Protein AF-A0A328QXS3-F1 (afdb_monomer_lite)

Foldseek 3Di:
DDDPDPPDDPLNVQLVVLLVAEAALVVDDWDQDPVRDTCVVVSVVVVVVSVVSNHFYDHPPDDPVPGD

Sequence (68 aa):
MKKKAKSESAKDLKNKICEKIYLLEDCMSSVVLDSGTDFTEVTNECFLSFQNAGVHLVNSSESMLSWK

pLDDT: mean 88.61, std 14.98, range [38.0, 97.06]

Structure (mmCIF, N/CA/C/O backbone):
data_AF-A0A328QXS3-F1
#
_entry.id   AF-A0A328QXS3-F1
#
loop_
_atom_site.group_PDB
_atom_site.id
_atom_site.type_symbol
_atom_site.label_atom_id
_atom_site.label_alt_id
_atom_site.label_comp_id
_atom_site.label_asym_id
_atom_site.label_entity_id
_atom_site.label_seq_id
_atom_site.pdbx_PDB_ins_code
_atom_site.Cartn_x
_atom_site.Cartn_y
_atom_site.Cartn_z
_atom_site.occupancy
_atom_site.B_iso_or_equiv
_atom_site.auth_seq_id
_atom_site.auth_comp_id
_atom_site.auth_asym_id
_atom_site.auth_atom_id
_atom_site.pdbx_PDB_model_num
ATOM 1 N N . MET A 1 1 ? -38.394 -13.694 18.570 1.00 41.97 1 MET A N 1
ATOM 2 C CA . MET A 1 1 ? -37.233 -12.805 18.334 1.00 41.97 1 MET A CA 1
ATOM 3 C C . MET A 1 1 ? -36.573 -13.199 17.013 1.00 41.97 1 MET A C 1
ATOM 5 O O . MET A 1 1 ? -35.882 -14.204 16.969 1.00 41.97 1 MET A O 1
ATOM 9 N N . LYS A 1 2 ? -36.859 -12.496 15.908 1.00 38.00 2 LYS A N 1
ATOM 10 C CA . LYS A 1 2 ? -36.281 -12.794 14.584 1.00 38.00 2 LYS A CA 1
ATOM 11 C C . LYS A 1 2 ? -35.119 -11.827 14.334 1.00 38.00 2 LYS A C 1
ATOM 13 O O . LYS A 1 2 ? -35.359 -10.636 14.159 1.00 38.00 2 LYS A O 1
ATOM 18 N N . LYS A 1 3 ? -33.876 -12.321 14.347 1.00 45.25 3 LYS A N 1
ATOM 19 C CA . LYS A 1 3 ? -32.701 -11.561 13.894 1.00 45.25 3 LYS A CA 1
ATOM 20 C C . LYS A 1 3 ? -32.862 -11.323 12.387 1.00 45.25 3 LYS A C 1
ATOM 22 O O . LYS A 1 3 ? -32.673 -12.242 11.600 1.00 45.25 3 LYS A O 1
ATOM 27 N N . LYS A 1 4 ? -33.286 -10.121 11.985 1.00 44.97 4 LYS A N 1
ATOM 28 C CA . LYS A 1 4 ? -33.245 -9.697 10.579 1.00 44.97 4 LYS A CA 1
ATOM 29 C C . LYS A 1 4 ? -31.773 -9.580 10.188 1.00 44.97 4 LYS A C 1
ATOM 31 O O . LYS A 1 4 ? -31.071 -8.725 10.723 1.00 44.97 4 LYS A O 1
ATOM 36 N N . ALA A 1 5 ? -31.313 -10.453 9.295 1.00 53.16 5 ALA A N 1
ATOM 37 C CA . ALA A 1 5 ? -30.042 -10.277 8.611 1.00 53.16 5 ALA A CA 1
ATOM 38 C C . ALA A 1 5 ? -30.080 -8.914 7.907 1.00 53.16 5 ALA A C 1
ATOM 40 O O . ALA A 1 5 ? -30.978 -8.637 7.109 1.00 53.16 5 ALA A O 1
ATOM 41 N N . LYS A 1 6 ? -29.167 -8.025 8.293 1.00 56.25 6 LYS A N 1
ATOM 42 C CA . LYS A 1 6 ? -29.038 -6.689 7.719 1.00 56.25 6 LYS A CA 1
ATOM 43 C C . LYS A 1 6 ? -28.515 -6.881 6.294 1.00 56.25 6 LYS A C 1
ATOM 45 O O . LYS A 1 6 ? -27.372 -7.277 6.114 1.00 56.25 6 LYS A O 1
ATOM 50 N N . SER A 1 7 ? -29.382 -6.691 5.304 1.00 55.81 7 SER A N 1
ATOM 51 C CA . SER A 1 7 ? -28.996 -6.616 3.894 1.00 55.81 7 SER A CA 1
ATOM 52 C C . SER A 1 7 ? -28.116 -5.378 3.719 1.00 55.81 7 SER A C 1
ATOM 54 O O . SER A 1 7 ? -28.638 -4.274 3.587 1.00 55.81 7 SER A O 1
ATOM 56 N N . GLU A 1 8 ? -26.798 -5.539 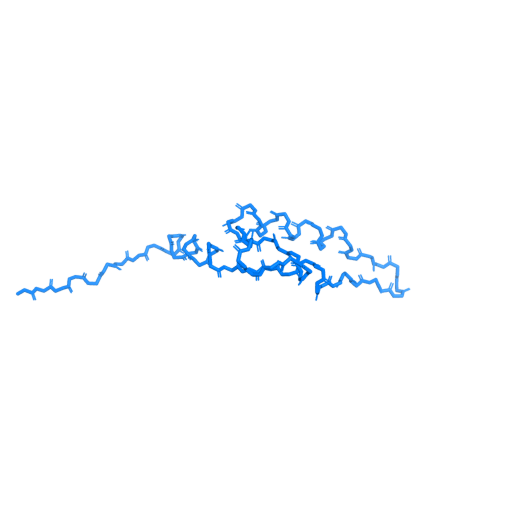3.806 1.00 64.25 8 GLU A N 1
ATOM 57 C CA . GLU A 1 8 ? -25.844 -4.462 3.535 1.00 64.25 8 GLU A CA 1
ATOM 58 C C . GLU A 1 8 ? -25.714 -4.233 2.029 1.00 64.25 8 GLU A C 1
ATOM 60 O O . GLU A 1 8 ? -25.624 -5.182 1.250 1.00 64.25 8 GLU A O 1
ATOM 65 N N . SER A 1 9 ? -25.747 -2.961 1.618 1.00 76.50 9 SER A N 1
ATOM 66 C CA . SER A 1 9 ? -25.571 -2.576 0.220 1.00 76.50 9 SER A CA 1
ATOM 67 C C . SER A 1 9 ? -24.150 -2.916 -0.229 1.00 76.50 9 SER A C 1
ATOM 69 O O . SER A 1 9 ? -23.195 -2.758 0.533 1.00 76.50 9 SER A O 1
ATOM 71 N N . ALA A 1 10 ? -23.981 -3.334 -1.486 1.00 79.62 10 ALA A N 1
ATOM 72 C CA . ALA A 1 10 ? -22.670 -3.678 -2.046 1.00 79.62 10 ALA A CA 1
ATOM 73 C C . ALA A 1 10 ? -21.643 -2.534 -1.913 1.00 79.62 10 ALA A C 1
ATOM 75 O O . ALA A 1 10 ? -20.448 -2.781 -1.766 1.00 79.62 10 ALA A O 1
ATOM 76 N N . LYS A 1 11 ? -22.112 -1.278 -1.910 1.00 82.12 11 LYS A N 1
ATOM 77 C CA . LYS A 1 11 ? -21.273 -0.089 -1.712 1.00 82.12 11 LYS A CA 1
ATOM 78 C C . LYS A 1 11 ? -20.748 0.029 -0.279 1.00 82.12 11 LYS A C 1
ATOM 80 O O . LYS A 1 11 ? -19.579 0.343 -0.086 1.00 82.12 11 LYS A O 1
ATOM 85 N N . ASP A 1 12 ? -21.585 -0.278 0.707 1.00 86.44 12 ASP A N 1
ATOM 86 C CA . ASP A 1 12 ? -21.200 -0.231 2.120 1.00 86.44 12 ASP A CA 1
ATOM 87 C C . ASP A 1 12 ? -20.191 -1.337 2.436 1.00 86.44 12 ASP A C 1
ATOM 89 O O . ASP A 1 12 ? -19.213 -1.115 3.148 1.00 86.44 12 ASP A O 1
ATOM 93 N N . LEU A 1 13 ? -20.401 -2.524 1.856 1.00 92.06 13 LEU A N 1
ATOM 94 C CA . LEU A 1 13 ? -19.460 -3.631 1.973 1.00 92.06 13 LEU A CA 1
ATOM 95 C C . LEU A 1 13 ? -18.116 -3.293 1.317 1.00 92.06 13 LEU A C 1
ATOM 97 O O . LEU A 1 13 ? -17.078 -3.550 1.920 1.00 92.06 13 LEU A O 1
ATOM 101 N N . LYS A 1 14 ? -18.127 -2.679 0.124 1.00 92.38 14 LYS A N 1
ATOM 102 C CA . LYS A 1 14 ? -16.905 -2.220 -0.551 1.00 92.38 14 LYS A CA 1
ATOM 103 C C . LYS A 1 14 ? -16.107 -1.269 0.340 1.00 92.38 14 LYS A C 1
ATOM 105 O O . LYS A 1 14 ? -14.932 -1.525 0.564 1.00 92.38 14 LYS A O 1
ATOM 110 N N . ASN A 1 15 ? -16.740 -0.229 0.880 1.00 92.25 15 ASN A N 1
ATOM 111 C CA . ASN A 1 15 ? -16.050 0.758 1.716 1.00 92.25 15 ASN A CA 1
ATOM 112 C C . ASN A 1 15 ? -15.395 0.103 2.944 1.00 92.25 15 ASN A C 1
ATOM 114 O O . ASN A 1 15 ? -14.212 0.303 3.190 1.00 92.25 15 ASN A O 1
ATOM 118 N N . LYS A 1 16 ? -16.125 -0.774 3.645 1.00 94.25 16 LYS A N 1
ATOM 119 C CA . LYS A 1 16 ? -15.591 -1.518 4.800 1.00 94.25 16 LYS A CA 1
ATOM 120 C C . LYS A 1 16 ? -14.439 -2.460 4.464 1.00 94.25 16 LYS A C 1
ATOM 122 O O . LYS A 1 16 ? -13.677 -2.827 5.355 1.00 94.25 16 LYS A O 1
ATOM 127 N N . ILE A 1 17 ? -14.395 -2.967 3.233 1.00 95.44 17 ILE A N 1
ATOM 128 C CA . ILE A 1 17 ? -13.299 -3.817 2.769 1.00 95.44 17 ILE A CA 1
ATOM 129 C C . ILE A 1 17 ? -12.088 -2.948 2.439 1.00 95.44 17 ILE A C 1
ATOM 131 O O . ILE A 1 17 ? -10.990 -3.304 2.847 1.00 95.44 17 ILE A O 1
ATOM 135 N N . CYS A 1 18 ? -12.279 -1.818 1.755 1.00 96.31 18 CYS A N 1
ATOM 136 C CA . CYS A 1 18 ? -11.192 -0.906 1.400 1.00 96.31 18 CY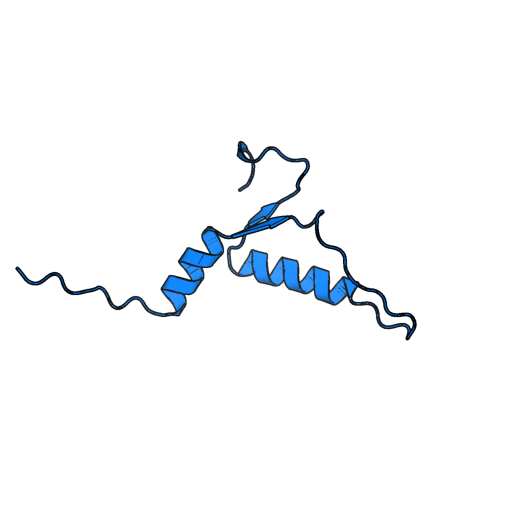S A CA 1
ATOM 137 C C . CYS A 1 18 ? -10.402 -0.444 2.635 1.00 96.31 18 CYS A C 1
ATOM 139 O O . CYS A 1 18 ? -9.186 -0.593 2.629 1.00 96.31 18 CYS A O 1
ATOM 141 N N . GLU A 1 19 ? -11.086 -0.069 3.722 1.00 95.50 19 GLU A N 1
ATOM 142 C CA . GLU A 1 19 ? -10.489 0.307 5.026 1.00 95.50 19 GLU A CA 1
ATOM 143 C C . GLU A 1 19 ? -9.684 -0.814 5.722 1.00 95.50 19 GLU A C 1
ATOM 145 O O . GLU A 1 19 ? -9.176 -0.641 6.825 1.00 95.50 19 GLU A O 1
ATOM 150 N N . LYS A 1 20 ? -9.638 -2.021 5.152 1.00 95.69 20 LYS A N 1
ATOM 151 C CA . LYS A 1 20 ? -8.900 -3.169 5.706 1.00 95.69 20 LYS A CA 1
AT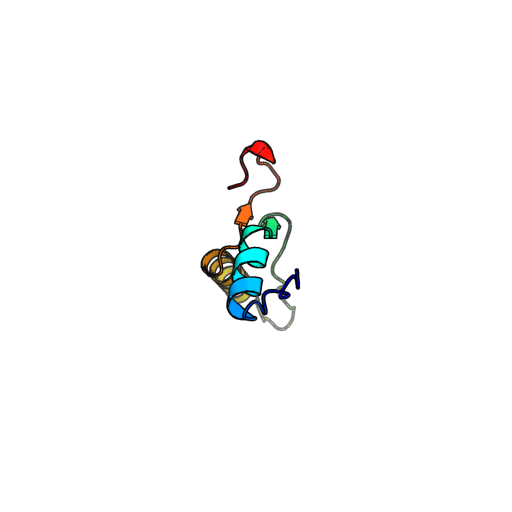OM 152 C C . LYS A 1 20 ? -7.789 -3.657 4.790 1.00 95.69 20 LYS A C 1
ATOM 154 O O . LYS A 1 20 ? -7.110 -4.625 5.132 1.00 95.69 20 LYS A O 1
ATOM 159 N N . ILE A 1 21 ? -7.642 -3.052 3.616 1.00 96.56 21 ILE A N 1
ATOM 160 C CA . ILE A 1 21 ? -6.617 -3.429 2.650 1.00 96.56 21 ILE A CA 1
ATOM 161 C C . ILE A 1 21 ? -5.407 -2.531 2.881 1.00 96.56 21 ILE A C 1
ATOM 163 O O . ILE A 1 21 ? -5.524 -1.309 2.880 1.00 96.56 21 ILE A O 1
ATOM 167 N N . TYR A 1 22 ? -4.250 -3.168 3.037 1.00 96.56 22 TYR A N 1
ATOM 168 C CA . TYR A 1 22 ? -2.947 -2.521 3.091 1.00 96.56 22 TYR A CA 1
ATOM 169 C C . TYR A 1 22 ? -2.159 -2.946 1.864 1.00 96.56 22 TYR A C 1
ATOM 171 O O . TYR A 1 22 ? -2.042 -4.139 1.573 1.00 96.56 22 TYR A O 1
ATOM 179 N N . LEU A 1 23 ? -1.659 -1.965 1.131 1.00 96.06 23 LEU A N 1
ATOM 180 C CA . LEU A 1 23 ? -0.984 -2.143 -0.135 1.00 96.06 23 LEU A CA 1
ATOM 181 C C . LEU A 1 23 ? 0.453 -1.627 -0.006 1.00 96.06 23 LEU A C 1
ATOM 183 O O . LEU A 1 23 ? 0.662 -0.449 0.266 1.00 96.06 23 LEU A O 1
ATOM 187 N N . LEU A 1 24 ? 1.426 -2.523 -0.181 1.00 95.94 24 LEU A N 1
ATOM 188 C CA . LEU A 1 24 ? 2.855 -2.222 -0.054 1.00 95.94 24 LEU A CA 1
ATOM 189 C C . LEU A 1 24 ? 3.406 -1.693 -1.379 1.00 95.94 24 LEU A C 1
ATOM 191 O O . LEU A 1 24 ? 3.750 -2.484 -2.258 1.00 95.94 24 LEU A O 1
ATOM 195 N N . GLU A 1 25 ? 3.452 -0.373 -1.538 1.00 94.06 25 GLU A N 1
ATOM 196 C CA . GLU A 1 25 ? 3.818 0.272 -2.810 1.00 94.06 25 GLU A CA 1
ATOM 197 C C . GLU A 1 25 ? 5.241 -0.061 -3.268 1.00 94.06 25 GLU A C 1
ATOM 199 O O . GLU A 1 25 ? 5.497 -0.213 -4.457 1.00 94.06 25 GLU A O 1
ATOM 204 N N . ASP A 1 26 ? 6.150 -0.262 -2.319 1.00 94.69 26 ASP A N 1
ATOM 205 C CA . ASP A 1 26 ? 7.557 -0.585 -2.547 1.00 94.69 26 ASP A CA 1
ATOM 206 C C . ASP A 1 26 ? 7.806 -2.077 -2.816 1.00 94.69 26 ASP A C 1
ATOM 208 O O . ASP A 1 26 ? 8.912 -2.474 -3.179 1.00 94.69 26 ASP A O 1
ATOM 212 N N . CYS A 1 27 ? 6.772 -2.907 -2.673 1.00 95.44 27 CYS A N 1
ATOM 213 C CA . CYS A 1 27 ? 6.806 -4.335 -2.989 1.00 95.44 27 CYS A CA 1
ATOM 214 C C . CYS A 1 27 ? 6.128 -4.664 -4.330 1.00 95.44 27 CYS A C 1
ATOM 216 O O . CYS A 1 27 ? 5.916 -5.838 -4.641 1.00 95.44 27 CYS A O 1
ATOM 218 N N . MET A 1 28 ? 5.774 -3.652 -5.125 1.00 93.50 28 MET A N 1
ATOM 219 C CA . MET A 1 28 ? 5.203 -3.808 -6.461 1.00 93.50 28 MET A CA 1
ATOM 220 C C . MET A 1 28 ? 5.993 -2.971 -7.459 1.00 93.50 28 MET A C 1
ATOM 222 O O . MET A 1 28 ? 6.369 -1.840 -7.176 1.00 93.50 28 MET A O 1
ATOM 226 N N . SER A 1 29 ? 6.222 -3.512 -8.652 1.00 91.88 29 SER A N 1
ATOM 227 C CA . SER A 1 29 ? 6.911 -2.793 -9.721 1.00 91.88 29 SER A CA 1
ATOM 228 C C . SER A 1 29 ? 6.040 -2.712 -10.964 1.00 91.88 29 SER A C 1
ATOM 230 O O . SER A 1 29 ? 5.415 -3.704 -11.353 1.00 91.88 29 SER A O 1
ATOM 232 N N . SER A 1 30 ? 6.045 -1.553 -11.621 1.00 94.50 30 SER A N 1
ATOM 233 C CA . SER A 1 30 ? 5.513 -1.419 -12.974 1.00 94.50 30 SER A CA 1
ATOM 234 C C . SER A 1 30 ? 6.320 -2.274 -13.956 1.00 94.50 30 SER A C 1
ATOM 236 O O . SER A 1 30 ? 7.491 -2.592 -13.736 1.00 94.50 30 SER A O 1
ATOM 238 N N . VAL A 1 31 ? 5.670 -2.681 -15.044 1.00 95.69 31 VAL A N 1
ATOM 239 C CA . VAL 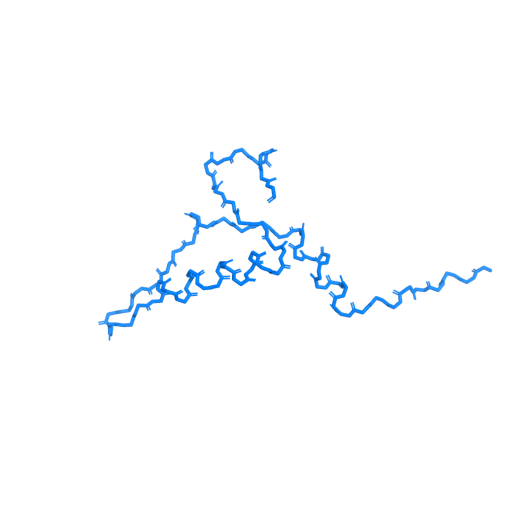A 1 31 ? 6.313 -3.417 -16.136 1.00 95.69 31 VAL A CA 1
ATOM 240 C C . VAL A 1 31 ? 6.589 -2.457 -17.283 1.00 95.69 31 VAL A C 1
ATOM 242 O O . VAL A 1 31 ? 5.723 -1.673 -17.668 1.00 95.69 31 VAL A O 1
ATOM 245 N N . VAL A 1 32 ? 7.779 -2.568 -17.865 1.00 95.50 32 VAL A N 1
ATOM 246 C CA . VAL A 1 32 ? 8.121 -1.957 -19.151 1.00 95.50 32 VAL A CA 1
ATOM 247 C C . VAL A 1 32 ? 8.356 -3.087 -20.140 1.00 95.50 32 VAL A C 1
ATOM 249 O O . VAL A 1 32 ? 9.126 -4.005 -19.865 1.00 95.50 32 VAL A O 1
ATOM 252 N N . LEU A 1 33 ? 7.650 -3.051 -21.266 1.00 94.50 33 LEU A N 1
ATOM 253 C CA . LEU A 1 33 ? 7.776 -4.053 -22.318 1.00 94.50 33 LEU A CA 1
ATOM 254 C C . LEU A 1 33 ? 8.809 -3.615 -23.353 1.00 94.50 33 LEU A C 1
ATOM 256 O O . LEU A 1 33 ? 8.869 -2.442 -23.723 1.00 94.50 33 LEU A O 1
ATOM 260 N N . ASP A 1 34 ? 9.530 -4.584 -23.917 1.00 89.94 34 ASP A N 1
ATOM 261 C CA . ASP A 1 34 ? 10.510 -4.360 -24.992 1.00 89.94 34 ASP A CA 1
ATOM 262 C C . ASP A 1 34 ? 9.896 -3.702 -26.243 1.00 89.94 34 ASP A C 1
ATOM 264 O O . ASP A 1 34 ? 10.594 -3.081 -27.041 1.00 89.94 34 ASP A O 1
ATOM 268 N N . SER A 1 35 ? 8.570 -3.782 -26.403 1.00 88.69 35 SER A N 1
ATOM 269 C CA . SER A 1 35 ? 7.800 -3.072 -27.431 1.00 88.69 35 SER A CA 1
ATOM 270 C C . SER A 1 35 ? 7.674 -1.557 -27.194 1.00 88.69 35 SER A C 1
ATOM 272 O O . SER A 1 35 ? 6.990 -0.883 -27.962 1.00 88.69 35 SER A O 1
ATOM 274 N N . GLY A 1 36 ? 8.288 -1.018 -26.135 1.00 89.88 36 GLY A N 1
ATOM 275 C CA . GLY A 1 36 ? 8.275 0.404 -25.779 1.00 89.88 36 GLY A CA 1
ATOM 276 C C . GLY A 1 36 ? 7.053 0.853 -24.973 1.00 89.88 36 GLY A C 1
ATOM 277 O O . GLY A 1 36 ? 6.874 2.048 -24.759 1.00 89.88 36 GLY A O 1
ATOM 278 N N . THR A 1 37 ? 6.197 -0.073 -24.534 1.00 94.88 37 THR A N 1
ATOM 279 C CA . THR A 1 37 ? 5.048 0.247 -23.673 1.00 94.88 37 THR A CA 1
ATOM 280 C C . THR A 1 37 ? 5.482 0.267 -22.211 1.00 94.88 37 THR A C 1
ATOM 282 O O . THR A 1 37 ? 5.948 -0.747 -21.694 1.00 94.88 37 THR A O 1
ATOM 285 N N . ASP A 1 38 ? 5.296 1.406 -21.550 1.00 95.12 38 ASP A N 1
ATOM 286 C CA . ASP A 1 38 ? 5.611 1.624 -20.137 1.00 95.12 38 ASP A CA 1
ATOM 287 C C . ASP A 1 38 ? 4.313 1.742 -19.322 1.00 95.12 38 ASP A C 1
ATOM 289 O O . ASP A 1 38 ? 3.453 2.570 -19.628 1.00 95.12 38 ASP A O 1
ATOM 293 N N . PHE A 1 39 ? 4.156 0.902 -18.295 1.00 96.06 39 PHE A N 1
ATOM 294 C CA . PHE A 1 39 ? 2.985 0.903 -17.412 1.00 96.06 39 PHE A CA 1
ATOM 295 C C . PHE A 1 39 ? 3.176 1.722 -16.133 1.00 96.06 39 PHE A C 1
ATOM 297 O O . PHE A 1 39 ? 2.289 1.720 -15.285 1.00 96.06 39 PHE A O 1
ATOM 304 N N . THR A 1 40 ? 4.291 2.434 -15.977 1.00 95.50 40 THR A N 1
ATOM 305 C CA . THR A 1 40 ? 4.604 3.203 -14.763 1.00 95.50 40 THR A CA 1
ATOM 306 C C . THR A 1 40 ? 3.511 4.204 -14.412 1.00 95.50 40 THR A C 1
ATOM 308 O O . THR A 1 40 ? 3.061 4.233 -13.269 1.00 95.50 40 THR A O 1
ATOM 311 N N . GLU A 1 41 ? 3.008 4.959 -15.389 1.00 96.00 41 GLU A N 1
ATOM 312 C CA . GLU A 1 41 ? 1.937 5.929 -15.133 1.00 96.00 41 GLU A CA 1
ATOM 313 C C . GLU A 1 41 ? 0.637 5.242 -14.702 1.00 96.00 41 GLU A C 1
ATOM 315 O O . GLU A 1 41 ? 0.025 5.625 -13.710 1.00 96.00 41 GLU A O 1
ATOM 320 N N . VAL A 1 42 ? 0.267 4.150 -15.378 1.00 95.88 42 VAL A N 1
ATOM 321 C CA . VAL A 1 42 ? -0.925 3.360 -15.032 1.00 95.88 42 VAL A CA 1
ATOM 322 C C . VAL A 1 42 ? -0.804 2.782 -13.619 1.00 95.88 42 VAL A C 1
ATOM 324 O O . VAL A 1 42 ? -1.776 2.769 -12.865 1.00 95.88 42 VAL A O 1
ATOM 327 N N . THR A 1 43 ? 0.388 2.326 -13.227 1.00 95.88 43 THR A N 1
ATOM 328 C CA . THR A 1 43 ? 0.661 1.852 -11.866 1.00 95.88 43 THR A CA 1
ATOM 329 C C . THR A 1 43 ? 0.465 2.969 -10.836 1.00 95.88 43 THR A C 1
ATOM 331 O O . THR A 1 43 ? -0.228 2.750 -9.840 1.00 95.88 43 THR A O 1
ATOM 334 N N . ASN A 1 44 ? 0.984 4.173 -11.097 1.00 95.19 44 ASN A N 1
ATOM 335 C CA . ASN A 1 44 ? 0.808 5.332 -10.216 1.00 95.19 44 ASN A CA 1
ATOM 336 C C . ASN A 1 44 ? -0.671 5.733 -10.085 1.00 95.19 44 ASN A C 1
ATOM 338 O O . ASN A 1 44 ? -1.172 5.936 -8.975 1.00 95.19 44 ASN A O 1
ATOM 342 N N . GLU A 1 45 ? -1.403 5.783 -11.200 1.00 97.00 45 GLU A N 1
ATOM 343 C CA . GLU A 1 45 ? -2.843 6.063 -11.212 1.00 97.00 45 GLU A CA 1
ATOM 344 C C . GLU A 1 45 ? -3.641 5.012 -10.427 1.00 97.00 45 GLU A C 1
ATOM 346 O O . GLU A 1 45 ? -4.573 5.353 -9.690 1.00 97.00 45 GLU A O 1
ATOM 351 N N . CYS A 1 46 ? -3.269 3.732 -10.529 1.00 96.75 46 CYS A N 1
ATOM 352 C CA . CYS A 1 46 ? -3.883 2.666 -9.744 1.00 96.75 46 CYS A CA 1
ATOM 353 C C . CYS A 1 46 ? -3.683 2.876 -8.239 1.00 96.75 46 CYS A C 1
ATOM 355 O O . CYS A 1 46 ? -4.658 2.761 -7.493 1.00 96.75 46 CYS A O 1
ATOM 357 N N . PHE A 1 47 ? -2.474 3.219 -7.780 1.00 96.06 47 PHE A N 1
ATOM 358 C CA . PHE A 1 47 ? -2.233 3.502 -6.358 1.00 96.06 47 PHE A CA 1
ATOM 359 C C . PHE A 1 47 ? -3.092 4.659 -5.850 1.00 96.06 47 PHE A C 1
ATOM 361 O O . PHE A 1 47 ? -3.759 4.517 -4.821 1.00 96.06 47 PHE A O 1
ATOM 368 N N . LEU A 1 48 ? -3.180 5.753 -6.612 1.00 96.06 48 LEU A N 1
ATOM 369 C CA . LEU A 1 48 ? -4.062 6.878 -6.287 1.00 96.06 48 LEU A CA 1
ATOM 370 C C . LEU A 1 48 ? -5.536 6.454 -6.247 1.00 96.06 48 LEU A C 1
ATOM 372 O O . LEU A 1 48 ? -6.278 6.855 -5.352 1.00 96.06 48 LEU A O 1
ATOM 376 N N . SER A 1 49 ? -5.978 5.618 -7.188 1.00 96.12 49 SER A N 1
ATOM 377 C CA . SER A 1 49 ? -7.352 5.106 -7.217 1.00 96.12 49 SER A CA 1
ATOM 378 C C . SER A 1 49 ? -7.684 4.255 -5.988 1.00 96.12 49 SER A C 1
ATOM 380 O O . SER A 1 49 ? -8.753 4.431 -5.396 1.00 96.12 49 SER A O 1
ATOM 382 N N . PHE A 1 50 ? -6.773 3.373 -5.566 1.00 95.69 50 PHE A N 1
ATOM 383 C CA . PHE A 1 50 ? -6.94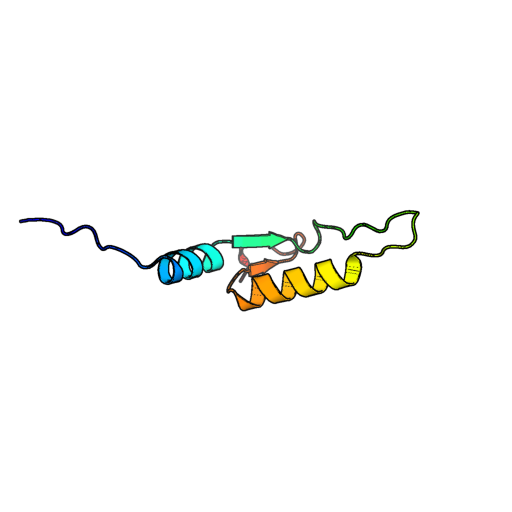6 2.567 -4.357 1.00 95.69 50 PHE A CA 1
ATOM 384 C C . PHE A 1 50 ? -6.973 3.440 -3.103 1.00 95.69 50 PHE A C 1
ATOM 386 O O . PHE A 1 50 ? -7.888 3.299 -2.288 1.00 95.69 50 PHE A O 1
ATOM 393 N N . GLN A 1 51 ? -6.048 4.391 -2.985 1.00 95.31 51 GLN A N 1
ATOM 394 C CA . GLN A 1 51 ? -6.014 5.322 -1.860 1.00 95.31 51 GLN A CA 1
ATOM 395 C C . GLN A 1 51 ? -7.304 6.155 -1.776 1.00 95.31 51 GLN A C 1
ATOM 397 O O . GLN A 1 51 ? -7.925 6.236 -0.718 1.00 95.31 51 GLN A O 1
ATOM 402 N N . ASN A 1 52 ? -7.794 6.672 -2.908 1.00 95.94 52 ASN A N 1
ATOM 403 C CA . ASN A 1 52 ? -9.068 7.400 -2.990 1.00 95.94 52 ASN A CA 1
ATOM 404 C C . ASN A 1 52 ? -10.290 6.536 -2.634 1.00 95.94 52 ASN A C 1
ATOM 406 O O . ASN A 1 52 ? -11.325 7.063 -2.223 1.00 95.94 52 ASN A O 1
ATOM 410 N N . ALA A 1 53 ? -10.198 5.213 -2.792 1.00 95.38 53 ALA A N 1
ATOM 411 C CA . ALA A 1 53 ? -11.235 4.273 -2.375 1.00 95.38 53 ALA A CA 1
ATOM 412 C C . ALA A 1 53 ? -11.187 3.936 -0.871 1.00 95.38 53 ALA A C 1
ATOM 414 O O . ALA A 1 53 ? -12.085 3.241 -0.394 1.00 95.38 53 ALA A O 1
ATOM 415 N N . GLY A 1 54 ? -10.180 4.423 -0.135 1.00 95.25 54 GLY A N 1
ATOM 416 C CA . GLY A 1 54 ? -9.982 4.174 1.295 1.00 95.25 54 GLY A CA 1
ATOM 417 C C . GLY A 1 54 ? -9.023 3.026 1.615 1.00 95.25 54 GLY A C 1
ATOM 418 O O . GLY A 1 54 ? -9.054 2.528 2.732 1.00 95.25 54 GLY A O 1
ATOM 419 N N . VAL A 1 55 ? -8.218 2.577 0.645 1.00 97.06 55 VAL A N 1
ATOM 420 C CA . VAL A 1 55 ? -7.145 1.590 0.860 1.00 97.06 55 VAL A CA 1
ATOM 421 C C . VAL A 1 55 ? -5.908 2.278 1.434 1.00 97.06 55 VAL A C 1
ATOM 423 O O . VAL A 1 55 ? -5.568 3.394 1.040 1.00 97.06 55 VAL A O 1
ATOM 426 N N . HIS A 1 56 ? -5.202 1.587 2.321 1.00 96.81 56 HIS A N 1
ATOM 427 C CA . HIS A 1 56 ? -3.976 2.073 2.942 1.00 96.81 56 HIS A CA 1
ATOM 428 C C . HIS A 1 56 ? -2.774 1.775 2.044 1.00 96.81 56 HIS A C 1
ATOM 430 O O . HIS A 1 56 ? -2.469 0.611 1.790 1.00 96.81 56 HIS A O 1
ATOM 436 N N . LEU A 1 57 ? -2.094 2.812 1.558 1.00 96.19 57 LEU A N 1
ATOM 437 C CA . LEU A 1 57 ? -0.825 2.679 0.839 1.00 96.19 57 LEU A CA 1
ATOM 438 C C . LEU A 1 57 ? 0.312 2.830 1.853 1.00 96.19 57 LEU A C 1
ATOM 440 O O . LEU A 1 57 ? 0.363 3.834 2.561 1.00 96.19 57 LEU A O 1
ATOM 444 N N . VAL A 1 58 ? 1.167 1.818 1.976 1.00 96.81 58 VAL A N 1
ATOM 445 C CA . VAL A 1 58 ? 2.185 1.724 3.031 1.00 96.81 58 VAL A CA 1
ATOM 446 C C . VAL A 1 58 ? 3.531 1.300 2.460 1.00 96.81 58 VAL A C 1
ATOM 448 O O . VAL A 1 58 ? 3.598 0.679 1.401 1.00 96.81 58 VAL A O 1
ATOM 451 N N . ASN A 1 59 ? 4.602 1.606 3.188 1.00 95.81 59 ASN A N 1
ATOM 452 C CA . ASN A 1 59 ? 5.956 1.201 2.835 1.00 95.81 59 ASN A CA 1
ATOM 453 C C . ASN A 1 59 ? 6.407 0.016 3.704 1.00 95.81 59 ASN A C 1
ATOM 455 O O . ASN A 1 59 ? 6.199 0.015 4.922 1.00 95.81 59 ASN A O 1
ATOM 459 N N . SER A 1 60 ? 7.046 -0.987 3.099 1.00 96.12 60 SER A N 1
ATOM 460 C CA . SER A 1 60 ? 7.503 -2.196 3.799 1.00 96.12 60 SER A CA 1
ATOM 461 C C . SER A 1 60 ? 8.603 -1.939 4.831 1.00 96.12 60 SER A C 1
ATOM 463 O O . SER A 1 60 ? 8.773 -2.737 5.753 1.00 96.12 60 SER A O 1
ATOM 465 N N . SER A 1 61 ? 9.320 -0.818 4.711 1.00 96.38 61 SER A N 1
ATOM 466 C CA . SER A 1 61 ? 10.350 -0.401 5.670 1.00 96.38 61 SER A CA 1
ATOM 467 C C . SER A 1 61 ? 9.767 0.253 6.926 1.00 96.38 61 SER A C 1
ATOM 469 O O . SER A 1 61 ? 10.468 0.390 7.931 1.00 96.38 61 SER A O 1
ATOM 471 N N . GLU A 1 62 ? 8.499 0.668 6.893 1.00 95.62 62 GLU A N 1
ATOM 472 C CA . GLU A 1 62 ? 7.812 1.208 8.061 1.00 95.62 62 GLU A CA 1
ATOM 473 C C . GLU A 1 62 ? 7.281 0.092 8.965 1.00 95.62 62 GLU A C 1
ATOM 475 O O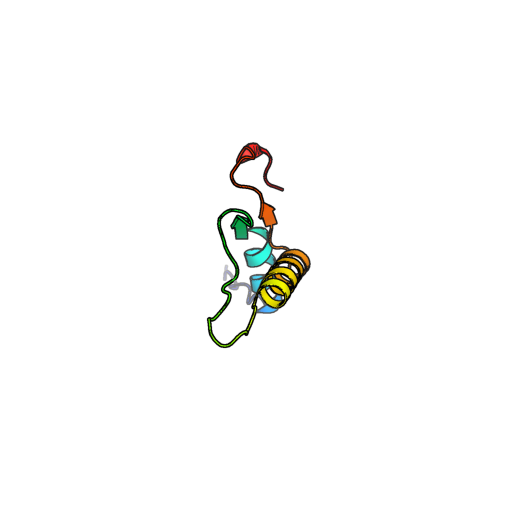 . GLU A 1 62 ? 6.885 -0.986 8.521 1.00 95.62 62 GLU A O 1
ATOM 480 N N . SER A 1 63 ? 7.237 0.360 10.271 1.00 95.44 63 SER A N 1
ATOM 481 C CA . SER A 1 63 ? 6.647 -0.573 11.230 1.00 95.44 63 SER A CA 1
ATOM 482 C C . SER A 1 63 ? 5.164 -0.791 10.930 1.00 95.44 63 SER A C 1
ATOM 484 O O . SER A 1 63 ? 4.420 0.162 10.726 1.00 95.44 63 SER A O 1
ATOM 486 N N . MET A 1 64 ? 4.679 -2.030 11.040 1.00 93.44 64 MET A N 1
ATOM 487 C CA . MET A 1 64 ? 3.242 -2.311 10.896 1.00 93.44 64 MET A CA 1
ATOM 488 C C . MET A 1 64 ? 2.371 -1.546 11.903 1.00 93.44 64 MET A C 1
ATOM 490 O O . MET A 1 64 ? 1.192 -1.318 11.660 1.00 93.44 64 MET A O 1
ATOM 494 N N . LEU A 1 65 ? 2.943 -1.132 13.038 1.00 94.38 65 LEU A N 1
ATOM 495 C CA . LEU A 1 65 ? 2.240 -0.319 14.035 1.00 94.38 65 LEU A CA 1
ATOM 496 C C . LEU A 1 65 ? 2.031 1.137 13.587 1.00 94.38 65 LEU A C 1
ATOM 498 O O . LEU A 1 65 ? 1.229 1.838 14.200 1.00 94.38 65 LEU A O 1
ATOM 502 N N . SER A 1 66 ? 2.761 1.606 12.568 1.00 93.06 66 SER A N 1
ATOM 503 C CA . SER A 1 66 ? 2.630 2.957 12.011 1.00 93.06 66 SER A CA 1
ATOM 504 C C . SER A 1 66 ? 1.807 3.018 10.728 1.00 93.06 66 SER A C 1
ATOM 506 O O . SER A 1 66 ? 1.517 4.124 10.278 1.00 93.06 66 SER A O 1
ATOM 508 N N . TRP A 1 67 ? 1.410 1.876 10.162 1.00 93.81 67 TRP A N 1
ATOM 509 C CA . TRP A 1 67 ? 0.534 1.816 8.994 1.00 93.81 67 TRP A CA 1
ATOM 510 C C . TRP A 1 67 ? -0.825 2.451 9.321 1.00 93.81 67 TRP A C 1
ATOM 512 O O . TRP A 1 67 ? -1.465 2.085 10.310 1.00 93.81 67 TRP A O 1
ATOM 522 N N . LYS A 1 68 ? -1.236 3.436 8.515 1.00 78.88 68 LYS A N 1
ATOM 523 C CA . LYS A 1 68 ? -2.434 4.255 8.737 1.00 78.88 68 LYS A CA 1
ATOM 524 C C . LYS A 1 68 ? -3.451 4.108 7.645 1.00 78.88 68 LYS A C 1
ATOM 526 O O . LYS A 1 68 ? -3.047 3.977 6.471 1.00 78.88 68 LYS A O 1
#

Radius of gyration: 17.33 Å; chains: 1; bounding box: 48×20×46 Å

Secondary structure (DSSP, 8-state):
---------HHHHHHHHHTT-EEEGGG----B-TTS-B-HHHHHHHHHHHHHTTPEEE-TTS-TTT--